Protein AF-A0A973ACL7-F1 (afdb_monomer_lite)

Radius of gyration: 20.67 Å; chains: 1; bounding box: 38×30×59 Å

Secondary structure (DSSP, 8-state):
-HHHHHHHHHHHHH-HHHHHHHHHHHHHHHHHHHHHHS-EEETTEEE-TTTTTTTSTTHHHHHHHHHHHHHHHHHHHHHHHHHHHHHHTTHHHHHHHTT--HHHH-

Structure (mmCIF, N/CA/C/O backbone):
data_AF-A0A973ACL7-F1
#
_entry.id   AF-A0A973ACL7-F1
#
loop_
_atom_site.group_PDB
_atom_site.id
_atom_site.type_symbol
_atom_site.label_atom_id
_atom_site.label_alt_id
_atom_site.label_comp_id
_atom_site.label_asym_id
_atom_site.label_entity_id
_atom_site.label_seq_id
_atom_site.pdbx_PDB_ins_code
_atom_site.Cartn_x
_atom_site.Cartn_y
_atom_site.Cartn_z
_atom_site.occupancy
_atom_site.B_iso_or_equiv
_atom_site.auth_seq_id
_atom_site.auth_comp_id
_atom_site.auth_asym_id
_atom_site.auth_atom_id
_atom_site.pdbx_PDB_model_num
ATOM 1 N N . MET A 1 1 ? -6.882 -15.534 17.884 1.00 76.31 1 MET A N 1
ATOM 2 C CA . MET A 1 1 ? -6.155 -14.774 16.837 1.00 76.31 1 MET A CA 1
ATOM 3 C C . MET A 1 1 ? -6.953 -14.607 15.543 1.00 76.31 1 MET A C 1
ATOM 5 O O . MET A 1 1 ? -7.153 -13.469 15.148 1.00 76.31 1 MET A O 1
ATOM 9 N N . PHE A 1 2 ? -7.490 -15.667 14.918 1.00 85.00 2 PHE A N 1
ATOM 10 C CA . PHE A 1 2 ? -8.280 -15.543 13.671 1.00 85.00 2 PHE A CA 1
ATOM 11 C C . PHE A 1 2 ? -9.465 -14.564 13.742 1.00 85.00 2 PHE A C 1
ATOM 13 O O . PHE A 1 2 ? -9.752 -13.873 12.770 1.00 85.00 2 PHE A O 1
ATOM 20 N N . ARG A 1 3 ? -10.114 -14.444 14.909 1.00 86.56 3 ARG A N 1
ATOM 21 C CA . ARG A 1 3 ? -11.176 -13.453 15.155 1.00 86.56 3 ARG A CA 1
ATOM 22 C C . ARG A 1 3 ? -10.707 -12.009 14.915 1.00 86.56 3 ARG A C 1
ATOM 24 O O . ARG A 1 3 ? -11.410 -11.270 14.240 1.00 86.56 3 ARG A O 1
ATOM 31 N N . LEU A 1 4 ? -9.533 -11.626 15.424 1.00 86.44 4 LEU A N 1
ATOM 32 C CA . LEU A 1 4 ? -8.977 -10.271 15.269 1.00 86.44 4 LEU A CA 1
ATOM 33 C C . LEU A 1 4 ? -8.631 -9.981 13.806 1.00 86.44 4 LEU A C 1
ATOM 35 O O . LEU A 1 4 ? -9.004 -8.942 13.272 1.00 86.44 4 LEU A O 1
ATOM 39 N N . LEU A 1 5 ? -8.006 -10.951 13.131 1.00 86.31 5 LEU A N 1
ATOM 40 C CA . LEU A 1 5 ? -7.691 -10.851 11.707 1.00 86.31 5 LEU A CA 1
ATOM 41 C C . LEU A 1 5 ? -8.959 -10.648 10.862 1.00 86.31 5 LEU A C 1
ATOM 43 O O . LEU A 1 5 ? -8.993 -9.783 9.992 1.00 86.31 5 LEU A O 1
ATOM 47 N N . ASN A 1 6 ? -10.021 -11.409 11.141 1.00 89.81 6 ASN A N 1
ATOM 48 C CA . ASN A 1 6 ? -11.295 -11.274 10.436 1.00 89.81 6 ASN A CA 1
ATOM 49 C C . ASN A 1 6 ? -11.940 -9.900 10.652 1.00 89.81 6 ASN A C 1
ATOM 51 O O . ASN A 1 6 ? -12.500 -9.346 9.706 1.00 89.81 6 ASN A O 1
ATOM 55 N N . ILE A 1 7 ? -11.841 -9.341 11.863 1.00 89.31 7 ILE A N 1
ATOM 56 C CA . ILE A 1 7 ? -12.316 -7.983 12.157 1.00 89.31 7 ILE A CA 1
ATOM 57 C C . ILE A 1 7 ? -11.555 -6.968 11.299 1.00 89.31 7 ILE A C 1
ATOM 59 O O . ILE A 1 7 ? -12.185 -6.141 10.638 1.00 89.31 7 ILE A O 1
ATOM 63 N N . GLU A 1 8 ? -10.226 -7.060 11.227 1.00 89.00 8 GLU A N 1
ATOM 64 C CA . GLU A 1 8 ? -9.443 -6.109 10.434 1.00 89.00 8 GLU A CA 1
ATOM 65 C C . GLU A 1 8 ? -9.655 -6.244 8.928 1.00 89.00 8 GLU A C 1
ATOM 67 O O . GLU A 1 8 ? -9.834 -5.242 8.232 1.00 89.00 8 GLU A O 1
ATOM 72 N N . ILE A 1 9 ? -9.752 -7.471 8.413 1.00 89.75 9 ILE A N 1
ATOM 73 C CA . ILE A 1 9 ? -10.111 -7.712 7.009 1.00 89.75 9 ILE A CA 1
ATOM 74 C C . ILE A 1 9 ? -11.496 -7.125 6.707 1.00 89.75 9 ILE A C 1
ATOM 76 O O . ILE A 1 9 ? -11.698 -6.516 5.653 1.00 89.75 9 ILE A O 1
ATOM 80 N N . HIS A 1 10 ? -12.452 -7.263 7.630 1.00 91.00 10 HIS A N 1
ATOM 81 C CA . HIS A 1 10 ? -13.782 -6.689 7.472 1.00 91.00 10 HIS A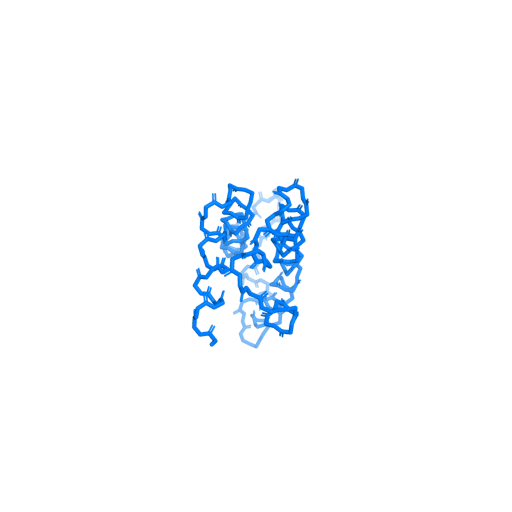 CA 1
ATOM 82 C C . HIS A 1 10 ? -13.737 -5.154 7.414 1.00 91.00 10 HIS A C 1
ATOM 84 O O . HIS A 1 10 ? -14.324 -4.575 6.494 1.00 91.00 10 HIS A O 1
ATOM 90 N N . LYS A 1 11 ? -13.004 -4.493 8.323 1.00 90.12 11 LYS A N 1
ATOM 91 C CA . LYS A 1 11 ? -12.816 -3.030 8.317 1.00 90.12 11 LYS A CA 1
ATOM 92 C C . LYS A 1 11 ? -12.166 -2.555 7.016 1.00 90.12 11 LYS A C 1
ATOM 94 O O . LYS A 1 11 ? -12.665 -1.629 6.373 1.00 90.12 11 LYS A O 1
ATOM 99 N N . LEU A 1 12 ? -11.096 -3.225 6.591 1.00 90.19 12 LEU A N 1
ATOM 100 C CA . LEU A 1 12 ? -10.347 -2.897 5.378 1.00 90.19 12 LEU A CA 1
ATOM 101 C C . LEU A 1 12 ? -11.211 -3.047 4.116 1.00 90.19 12 LEU A C 1
ATOM 103 O O . LEU A 1 12 ? -11.192 -2.173 3.250 1.00 90.19 12 LEU A O 1
ATOM 107 N N . LYS A 1 13 ? -12.033 -4.102 4.037 1.00 88.44 13 LYS A N 1
ATOM 108 C CA . LYS A 1 13 ? -12.946 -4.344 2.908 1.00 88.44 13 LYS A CA 1
ATOM 109 C C . LYS A 1 13 ? -14.101 -3.339 2.840 1.00 88.44 13 LYS A C 1
ATOM 111 O O . LYS A 1 13 ? -14.541 -3.006 1.742 1.00 88.44 13 LYS A O 1
ATOM 116 N N . HIS A 1 14 ? -14.612 -2.851 3.969 1.00 89.00 14 HIS A N 1
ATOM 117 C CA . HIS A 1 14 ? -15.762 -1.935 3.976 1.00 89.00 14 HIS A CA 1
ATOM 118 C C . HIS A 1 14 ? -15.353 -0.459 3.903 1.00 89.00 14 HIS A C 1
ATOM 120 O O . HIS A 1 14 ? -16.064 0.344 3.288 1.00 89.00 14 HIS A O 1
ATOM 126 N N . SER A 1 15 ? -14.176 -0.102 4.421 1.00 89.38 15 SER A N 1
ATOM 127 C CA . SER A 1 15 ? -13.612 1.245 4.313 1.00 89.38 15 SER A CA 1
ATOM 128 C C . SER A 1 15 ? -13.449 1.658 2.845 1.00 89.38 15 SER A C 1
ATOM 130 O O . SER A 1 15 ? -12.756 1.006 2.062 1.00 89.38 15 SER A O 1
ATOM 132 N N . ARG A 1 16 ? -14.117 2.748 2.436 1.00 88.81 16 ARG A N 1
ATOM 133 C CA . ARG A 1 16 ? -13.976 3.295 1.072 1.00 88.81 16 ARG A CA 1
ATOM 134 C C . ARG A 1 16 ? -12.559 3.818 0.845 1.00 88.81 16 ARG A C 1
ATOM 136 O O . ARG A 1 16 ? -11.959 3.498 -0.174 1.00 88.81 16 ARG A O 1
ATOM 143 N N . ALA A 1 17 ? -12.020 4.559 1.816 1.00 88.81 17 ALA A N 1
ATOM 144 C CA . ALA A 1 17 ? -10.674 5.122 1.750 1.00 88.81 17 ALA A CA 1
ATOM 145 C C . ALA A 1 17 ? -9.609 4.025 1.609 1.00 88.81 17 ALA A C 1
ATOM 147 O O . ALA A 1 17 ? -8.808 4.067 0.680 1.00 88.81 17 ALA A O 1
ATOM 148 N N . SER A 1 18 ? -9.653 2.995 2.460 1.00 88.94 18 SER A N 1
ATOM 149 C CA . SER A 1 18 ? -8.683 1.892 2.424 1.00 88.94 18 SER A CA 1
ATOM 150 C C . SER A 1 18 ? -8.752 1.120 1.104 1.00 88.94 18 SER A C 1
ATOM 152 O O . SER A 1 18 ? -7.714 0.844 0.511 1.00 88.94 18 SER A O 1
ATOM 154 N N . ARG A 1 19 ? -9.958 0.841 0.587 1.00 90.38 19 ARG A N 1
ATOM 155 C CA . ARG A 1 19 ? -10.126 0.200 -0.728 1.00 90.38 19 ARG A CA 1
ATOM 156 C C . ARG A 1 19 ? -9.531 1.020 -1.868 1.00 90.38 19 ARG A C 1
ATOM 158 O O . ARG A 1 19 ? -8.830 0.459 -2.703 1.00 90.38 19 ARG A O 1
ATOM 165 N N . VAL A 1 20 ? -9.804 2.324 -1.903 1.00 92.06 20 VAL A N 1
ATOM 166 C CA . VAL A 1 20 ? -9.279 3.221 -2.944 1.00 92.06 20 VAL A CA 1
ATOM 167 C C . VAL A 1 20 ? -7.754 3.289 -2.873 1.00 92.06 20 VAL A C 1
ATOM 169 O O . VAL A 1 20 ? -7.098 3.133 -3.896 1.00 92.06 20 VAL A O 1
ATOM 172 N N . LEU A 1 21 ? -7.179 3.439 -1.677 1.00 91.69 21 LEU A N 1
ATOM 173 C CA . LEU A 1 21 ? -5.726 3.488 -1.487 1.00 91.69 21 LEU A CA 1
ATOM 174 C C . LEU A 1 21 ? -5.032 2.186 -1.916 1.00 91.69 21 LEU A C 1
ATOM 176 O O . LEU A 1 21 ? -4.001 2.236 -2.581 1.00 91.69 21 LEU A O 1
ATOM 180 N N . ILE A 1 22 ? -5.611 1.026 -1.589 1.00 91.44 22 ILE A N 1
ATOM 181 C CA . ILE A 1 22 ? -5.084 -0.283 -2.007 1.00 91.44 22 ILE A CA 1
ATOM 182 C C . ILE A 1 22 ? -5.172 -0.448 -3.526 1.00 91.44 22 ILE A C 1
ATOM 184 O O . ILE A 1 22 ? -4.221 -0.905 -4.156 1.00 91.44 22 ILE A O 1
ATOM 188 N N . LEU A 1 23 ? -6.296 -0.061 -4.131 1.00 92.69 23 LEU A N 1
ATOM 189 C CA . LEU A 1 23 ? -6.474 -0.135 -5.579 1.00 92.69 23 LEU A CA 1
ATOM 190 C C . LEU A 1 23 ? -5.460 0.758 -6.307 1.00 92.69 23 LEU A C 1
ATOM 192 O O . LEU A 1 23 ? -4.792 0.296 -7.228 1.00 92.69 23 LEU A O 1
ATOM 196 N N . ILE A 1 24 ? -5.288 2.001 -5.848 1.00 92.00 24 ILE A N 1
ATOM 197 C CA . ILE A 1 24 ? -4.281 2.930 -6.375 1.00 92.00 24 ILE A CA 1
ATOM 198 C C . ILE A 1 24 ? -2.875 2.340 -6.237 1.00 92.00 24 ILE A C 1
ATOM 200 O O . ILE A 1 24 ? -2.107 2.400 -7.192 1.00 92.00 24 ILE A O 1
ATOM 204 N N . TYR A 1 25 ? -2.547 1.724 -5.097 1.00 90.75 25 TYR A N 1
ATOM 205 C CA . TYR A 1 25 ? -1.251 1.075 -4.885 1.00 90.75 25 TYR A CA 1
ATOM 206 C C . TYR A 1 25 ? -0.952 0.008 -5.951 1.00 90.75 25 TYR A C 1
ATOM 208 O O . TYR A 1 25 ? 0.103 0.059 -6.584 1.00 90.75 25 TYR A O 1
ATOM 216 N N . PHE A 1 26 ? -1.883 -0.918 -6.208 1.00 90.62 26 PHE A N 1
ATOM 217 C CA . PHE A 1 26 ? -1.679 -1.960 -7.221 1.00 90.62 26 PHE A CA 1
ATOM 218 C C . PHE A 1 26 ? -1.666 -1.405 -8.651 1.00 90.62 26 PHE A C 1
ATOM 220 O O . PHE A 1 26 ? -0.839 -1.828 -9.459 1.00 90.62 26 PHE A O 1
ATOM 227 N N . ILE A 1 27 ? -2.523 -0.426 -8.962 1.00 92.25 27 ILE A N 1
ATOM 228 C CA . ILE A 1 27 ? -2.529 0.239 -10.273 1.00 92.25 27 ILE A CA 1
ATOM 229 C C . ILE A 1 27 ? -1.183 0.914 -10.531 1.00 92.25 27 ILE A C 1
ATOM 231 O O . ILE A 1 27 ? -0.572 0.670 -11.569 1.00 92.25 27 ILE A O 1
ATOM 235 N N . LEU A 1 28 ? -0.682 1.705 -9.580 1.00 89.50 28 LEU A N 1
ATOM 236 C CA . LEU A 1 28 ? 0.606 2.379 -9.717 1.00 89.50 28 LEU A CA 1
ATOM 237 C C . LEU A 1 28 ? 1.740 1.370 -9.896 1.00 89.50 28 LEU A C 1
ATOM 239 O O . LEU A 1 28 ? 2.542 1.518 -10.815 1.00 89.50 28 LEU A O 1
ATOM 243 N N . LEU A 1 29 ? 1.754 0.298 -9.101 1.00 87.94 29 LEU A N 1
ATOM 244 C CA . LEU A 1 29 ? 2.777 -0.739 -9.203 1.00 87.94 29 LEU A CA 1
ATOM 245 C C . LEU A 1 29 ? 2.777 -1.421 -10.584 1.00 87.94 29 LEU A C 1
ATOM 247 O O . LEU A 1 29 ? 3.835 -1.604 -11.180 1.00 87.94 29 LEU A O 1
ATOM 251 N N . THR A 1 30 ? 1.601 -1.729 -11.137 1.00 86.31 30 THR A N 1
ATOM 252 C CA . THR A 1 30 ? 1.479 -2.315 -12.488 1.00 86.31 30 THR A CA 1
ATOM 253 C C . THR A 1 30 ? 1.799 -1.320 -13.609 1.00 86.31 30 THR A C 1
ATOM 255 O O . THR A 1 30 ? 2.396 -1.699 -14.616 1.00 86.31 30 THR A O 1
ATOM 258 N N . SER A 1 31 ? 1.475 -0.034 -13.432 1.00 86.81 31 SER A N 1
ATOM 259 C CA . SER A 1 31 ? 1.719 1.002 -14.443 1.00 86.81 31 SER A CA 1
ATOM 260 C C . SER A 1 31 ? 3.200 1.240 -14.729 1.00 86.81 31 SER A C 1
ATOM 262 O O . SER A 1 31 ? 3.543 1.623 -15.841 1.00 86.81 31 SER A O 1
ATOM 264 N N . ILE A 1 32 ? 4.095 0.950 -13.781 1.00 84.19 32 ILE A N 1
ATOM 265 C CA . ILE A 1 32 ? 5.548 1.087 -13.977 1.00 84.19 32 ILE A CA 1
ATOM 266 C C . ILE A 1 32 ? 6.030 0.138 -15.070 1.00 84.19 32 ILE A C 1
ATOM 268 O O . ILE A 1 32 ? 6.806 0.538 -15.933 1.00 84.19 32 ILE A O 1
ATOM 272 N N . ALA A 1 33 ? 5.541 -1.105 -15.056 1.00 78.81 33 ALA A N 1
ATOM 273 C CA . ALA A 1 33 ? 5.868 -2.088 -16.081 1.00 78.81 33 ALA A CA 1
ATOM 274 C C . ALA A 1 33 ? 5.331 -1.658 -17.456 1.00 78.81 33 ALA A C 1
ATOM 276 O O . ALA A 1 33 ? 6.014 -1.822 -18.463 1.00 78.81 33 ALA A O 1
ATOM 277 N N . LEU A 1 34 ? 4.139 -1.051 -17.494 1.00 81.00 34 LEU A N 1
ATOM 278 C CA . LEU A 1 34 ? 3.555 -0.523 -18.730 1.00 81.00 34 LEU A CA 1
ATOM 279 C C . LEU A 1 34 ? 4.355 0.665 -19.279 1.00 81.00 34 LEU A C 1
ATOM 281 O O . LEU A 1 34 ? 4.690 0.675 -20.457 1.00 81.00 34 LEU A O 1
ATOM 285 N N . ILE A 1 35 ? 4.712 1.635 -18.433 1.00 78.75 35 ILE A N 1
ATOM 286 C CA . ILE A 1 35 ? 5.514 2.807 -18.823 1.00 78.75 35 ILE A CA 1
ATOM 287 C C . ILE A 1 35 ? 6.887 2.372 -19.335 1.00 78.75 35 ILE A C 1
ATOM 289 O O . ILE A 1 35 ? 7.378 2.906 -20.323 1.00 78.75 35 ILE A O 1
ATOM 293 N N . ALA A 1 36 ? 7.488 1.372 -18.699 1.00 74.69 36 ALA A N 1
ATOM 294 C CA . ALA A 1 36 ? 8.760 0.820 -19.126 1.00 74.69 36 ALA A CA 1
ATOM 295 C C . ALA A 1 36 ? 8.726 0.118 -20.493 1.00 74.69 36 ALA A C 1
ATOM 297 O O . ALA A 1 36 ? 9.744 0.084 -21.186 1.00 74.69 36 ALA A O 1
ATOM 298 N N . ALA A 1 37 ? 7.579 -0.452 -20.872 1.00 72.81 37 ALA A N 1
ATOM 299 C CA . ALA A 1 37 ? 7.386 -1.079 -22.176 1.00 72.81 37 ALA A CA 1
ATOM 300 C C . ALA A 1 37 ? 7.151 -0.053 -23.299 1.00 72.81 37 ALA A C 1
ATOM 302 O O . ALA A 1 37 ? 7.340 -0.374 -24.474 1.00 72.81 37 ALA A O 1
ATOM 303 N N . ILE A 1 38 ? 6.745 1.175 -22.959 1.00 75.19 38 ILE A N 1
ATOM 304 C CA . ILE A 1 38 ? 6.505 2.236 -23.938 1.00 75.19 38 ILE A CA 1
ATOM 305 C C . ILE A 1 38 ? 7.842 2.797 -24.430 1.00 75.19 38 ILE A C 1
ATOM 307 O O . ILE A 1 38 ? 8.728 3.178 -23.665 1.00 75.19 38 ILE A O 1
ATOM 311 N N . LYS A 1 39 ? 7.963 2.867 -25.754 1.00 68.81 39 LYS A N 1
ATOM 312 C CA . LYS A 1 39 ? 9.060 3.523 -26.457 1.00 68.81 39 LYS A CA 1
ATOM 313 C C . LYS A 1 39 ? 8.770 5.022 -26.529 1.00 68.81 39 LYS A C 1
ATOM 315 O O . LYS A 1 39 ? 7.779 5.421 -27.133 1.00 68.81 39 LYS A O 1
ATOM 320 N N . PHE A 1 40 ? 9.608 5.844 -25.899 1.00 69.06 40 PHE A N 1
ATOM 321 C CA . PHE A 1 40 ? 9.473 7.298 -25.948 1.00 69.06 40 PHE A CA 1
ATOM 322 C C . PHE A 1 40 ? 10.354 7.855 -27.068 1.00 69.06 40 PHE A C 1
ATOM 324 O O . PHE A 1 40 ? 11.569 7.962 -26.918 1.00 69.06 40 PHE A O 1
ATOM 331 N N . ASP A 1 41 ? 9.741 8.228 -28.188 1.00 64.25 41 ASP A N 1
ATOM 332 C CA . ASP A 1 41 ? 10.427 8.923 -29.278 1.00 64.25 41 ASP A CA 1
ATOM 333 C C . ASP A 1 41 ? 10.270 10.440 -29.082 1.00 64.25 41 ASP A C 1
ATOM 335 O O . ASP A 1 41 ? 9.263 11.035 -29.468 1.00 64.25 41 ASP A O 1
ATOM 339 N N . ILE A 1 42 ? 11.254 11.077 -28.436 1.00 63.06 42 ILE A N 1
ATOM 340 C CA . ILE A 1 42 ? 11.290 12.537 -28.255 1.00 63.06 42 ILE A CA 1
ATOM 341 C C . ILE A 1 42 ? 12.243 13.115 -29.309 1.00 63.06 42 ILE A C 1
ATOM 343 O O . ILE A 1 42 ? 13.442 13.285 -29.081 1.00 63.06 42 ILE A O 1
ATOM 347 N N . GLY A 1 43 ? 11.712 13.398 -30.501 1.00 68.50 43 GLY A N 1
ATOM 348 C CA . GLY A 1 43 ? 12.481 13.991 -31.602 1.00 68.50 43 GLY A CA 1
ATOM 349 C C . GLY A 1 43 ? 13.626 13.082 -32.095 1.00 68.50 43 GLY A C 1
ATOM 350 O O . GLY A 1 43 ? 13.376 11.913 -32.377 1.00 68.50 43 GLY A O 1
ATOM 351 N N . PRO A 1 44 ? 14.877 13.572 -32.239 1.00 64.75 44 PRO A N 1
ATOM 352 C CA . PRO A 1 44 ? 15.997 12.773 -32.757 1.00 64.75 44 PRO A CA 1
ATOM 353 C C . PRO A 1 44 ? 16.556 11.738 -31.761 1.00 64.75 44 PRO A C 1
ATOM 355 O O . PRO A 1 44 ? 17.422 10.949 -32.137 1.00 64.75 44 PRO A O 1
ATOM 358 N N . ILE A 1 45 ? 16.091 11.723 -30.506 1.00 63.59 45 ILE A N 1
ATOM 359 C CA . ILE A 1 45 ? 16.564 10.801 -29.467 1.00 63.59 45 ILE A CA 1
ATOM 360 C C . ILE A 1 45 ? 15.468 9.767 -29.198 1.00 63.59 45 ILE A C 1
ATOM 362 O O . ILE A 1 45 ? 14.421 10.078 -28.629 1.00 63.59 45 ILE A O 1
ATOM 366 N N . LYS A 1 46 ? 15.726 8.519 -29.598 1.00 65.19 46 LYS A N 1
ATOM 367 C CA . LYS A 1 46 ? 14.868 7.375 -29.272 1.00 65.19 46 LYS A CA 1
ATOM 368 C C . LYS A 1 46 ? 15.203 6.899 -27.865 1.00 65.19 46 LYS A C 1
ATOM 370 O O . LYS A 1 46 ? 16.265 6.322 -27.640 1.00 65.19 46 LYS A O 1
ATOM 375 N N . PHE A 1 47 ? 14.334 7.187 -26.902 1.00 67.19 47 PHE A N 1
ATOM 376 C CA . PHE A 1 47 ? 14.521 6.768 -25.520 1.00 67.19 47 PHE A CA 1
ATOM 377 C C . PHE A 1 47 ? 13.765 5.461 -25.281 1.00 67.19 47 PHE A C 1
ATOM 379 O O . PHE A 1 47 ? 12.532 5.398 -25.247 1.00 67.19 47 PHE A O 1
ATOM 386 N N . HIS A 1 48 ? 14.526 4.381 -25.142 1.00 70.00 48 HIS A N 1
ATOM 387 C CA . HIS A 1 48 ? 14.001 3.048 -24.882 1.00 70.00 48 HIS A CA 1
ATOM 388 C C . HIS A 1 48 ? 14.585 2.547 -23.557 1.00 70.00 48 HIS A C 1
ATOM 390 O O . HIS A 1 48 ? 15.676 1.986 -23.517 1.00 70.00 48 HIS A O 1
ATOM 396 N N . LEU A 1 49 ? 13.846 2.743 -22.458 1.00 66.81 49 LEU A N 1
ATOM 397 C CA . LEU A 1 49 ? 14.217 2.266 -21.111 1.00 66.81 49 LEU A CA 1
ATOM 398 C C . LEU A 1 49 ? 14.528 0.764 -21.091 1.00 66.81 49 LEU A C 1
ATOM 400 O O . LEU A 1 49 ? 15.412 0.316 -20.363 1.00 66.81 49 LEU A O 1
ATOM 404 N N . ALA A 1 50 ? 13.828 -0.011 -21.923 1.00 67.44 50 ALA A N 1
ATOM 405 C CA . ALA A 1 50 ? 14.092 -1.432 -22.090 1.00 67.44 50 ALA A CA 1
ATOM 406 C C . ALA A 1 50 ? 15.479 -1.723 -22.687 1.00 67.44 50 ALA A C 1
ATOM 408 O O . ALA A 1 50 ? 16.155 -2.650 -22.249 1.00 67.44 50 ALA A O 1
ATOM 409 N N . GLU A 1 51 ? 15.935 -0.901 -23.632 1.00 72.31 51 GLU A N 1
ATOM 410 C CA . GLU A 1 51 ? 17.239 -1.054 -24.288 1.00 72.31 51 GLU A CA 1
ATOM 411 C C . GLU A 1 51 ? 18.392 -0.527 -23.418 1.00 72.31 51 GLU A C 1
ATOM 413 O O . GLU A 1 51 ? 19.539 -0.913 -23.621 1.00 72.31 51 GLU A O 1
ATOM 418 N N . GLN A 1 52 ? 18.099 0.267 -22.379 1.00 75.50 52 GLN A N 1
ATOM 419 C CA . GLN A 1 52 ? 19.078 0.675 -21.360 1.00 75.50 52 GLN A CA 1
ATOM 420 C C . GLN A 1 52 ? 19.466 -0.454 -20.387 1.00 75.50 52 GLN A C 1
ATOM 422 O O . GLN A 1 52 ? 20.300 -0.250 -19.507 1.00 75.50 52 GLN A O 1
ATOM 427 N N . GLY A 1 53 ? 18.874 -1.646 -20.515 1.00 75.06 53 GLY A N 1
ATOM 428 C CA . GLY A 1 53 ? 19.273 -2.827 -19.747 1.00 75.06 53 GLY A CA 1
ATOM 429 C C . GLY A 1 53 ? 18.779 -2.862 -18.298 1.00 75.06 53 GLY A C 1
ATOM 430 O O . GLY A 1 53 ? 19.199 -3.729 -17.536 1.00 75.06 53 GLY A O 1
ATOM 431 N N . ILE A 1 54 ? 17.850 -1.982 -17.911 1.00 77.94 54 ILE A N 1
ATOM 432 C CA . ILE A 1 54 ? 17.256 -1.950 -16.558 1.00 77.94 54 ILE A CA 1
ATOM 433 C C . ILE A 1 54 ? 16.460 -3.238 -16.262 1.00 77.94 54 ILE A C 1
ATOM 435 O O . ILE A 1 54 ? 16.365 -3.659 -15.111 1.00 77.94 54 ILE A O 1
ATOM 439 N N . PHE A 1 55 ? 15.940 -3.905 -17.299 1.00 81.44 55 PHE A N 1
ATOM 440 C CA . PHE A 1 55 ? 15.257 -5.201 -17.185 1.00 81.44 55 PHE A CA 1
ATOM 441 C C . PHE A 1 55 ? 16.183 -6.412 -17.321 1.00 81.44 55 PHE A C 1
ATOM 443 O O . PHE A 1 55 ? 15.717 -7.545 -17.205 1.00 81.44 55 PHE A O 1
ATOM 450 N N . ASN A 1 56 ? 17.486 -6.205 -17.522 1.00 85.81 56 ASN A N 1
ATOM 451 C CA . ASN A 1 56 ? 18.433 -7.310 -17.534 1.00 85.81 56 ASN A CA 1
ATOM 452 C C . ASN A 1 56 ? 18.679 -7.802 -16.108 1.00 85.81 56 ASN A C 1
ATOM 454 O O . ASN A 1 56 ? 18.669 -7.041 -15.135 1.00 85.81 56 ASN A O 1
ATOM 458 N N . PHE A 1 57 ? 18.940 -9.097 -15.979 1.00 85.19 57 PHE A N 1
ATOM 459 C CA . PHE A 1 57 ? 19.402 -9.648 -14.714 1.00 85.19 57 PHE A CA 1
ATOM 460 C C . PHE A 1 57 ? 20.819 -9.137 -14.391 1.00 85.19 57 PHE A C 1
ATOM 462 O O . PHE A 1 57 ? 21.656 -9.110 -15.294 1.00 85.19 57 PHE A O 1
ATOM 469 N N . PRO A 1 58 ? 21.117 -8.752 -13.129 1.00 89.94 58 PRO A N 1
ATOM 470 C CA . PRO A 1 58 ? 20.247 -8.746 -11.939 1.00 89.94 58 PRO A CA 1
ATOM 471 C C . PRO A 1 58 ? 19.514 -7.409 -11.684 1.00 89.94 58 PRO A C 1
ATOM 473 O O . PRO A 1 58 ? 18.731 -7.307 -10.738 1.00 89.94 58 PRO A O 1
ATOM 476 N N . TYR A 1 59 ? 19.764 -6.383 -12.501 1.00 85.25 59 TYR A N 1
ATOM 477 C CA . TYR A 1 59 ? 19.290 -5.006 -12.308 1.00 85.25 59 TYR A CA 1
ATOM 478 C C . TYR A 1 59 ? 17.771 -4.867 -12.208 1.00 85.25 59 TYR A C 1
ATOM 480 O O . TYR A 1 59 ? 17.288 -4.016 -11.455 1.00 85.25 59 TYR A O 1
ATOM 488 N N . ILE A 1 60 ? 17.025 -5.765 -12.854 1.00 85.56 60 ILE A N 1
ATOM 489 C CA . ILE A 1 60 ? 15.566 -5.832 -12.746 1.00 85.56 60 ILE A CA 1
ATOM 490 C C . ILE A 1 60 ? 15.077 -5.901 -11.291 1.00 85.56 60 ILE A C 1
ATOM 492 O O . ILE A 1 60 ? 14.072 -5.274 -10.948 1.00 85.56 60 ILE A O 1
ATOM 496 N N . TRP A 1 61 ? 15.793 -6.605 -10.408 1.00 89.00 61 TRP A N 1
ATOM 497 C CA . TRP A 1 61 ? 15.418 -6.716 -8.996 1.00 89.00 61 TRP A CA 1
ATOM 498 C C . TRP A 1 61 ? 15.701 -5.440 -8.223 1.00 89.00 61 TRP A C 1
ATOM 500 O O . TRP A 1 61 ? 14.879 -5.034 -7.401 1.00 89.00 61 TRP A O 1
ATOM 510 N N . HIS A 1 62 ? 16.828 -4.785 -8.503 1.00 87.50 62 HIS A N 1
ATOM 511 C CA . HIS A 1 62 ? 17.177 -3.516 -7.873 1.00 87.50 62 HIS A CA 1
ATOM 512 C C . HIS A 1 62 ? 16.163 -2.434 -8.233 1.00 87.50 62 HIS A C 1
ATOM 514 O O . HIS A 1 62 ? 15.652 -1.761 -7.340 1.00 87.50 62 HIS A O 1
ATOM 520 N N . PHE A 1 63 ? 15.806 -2.328 -9.514 1.00 86.31 63 PHE A N 1
ATOM 521 C CA . PHE A 1 63 ? 14.820 -1.360 -9.976 1.00 86.31 63 PHE A CA 1
ATOM 522 C C . PHE A 1 63 ? 13.430 -1.632 -9.390 1.00 86.31 63 PHE A C 1
ATOM 524 O O . PHE A 1 63 ? 12.850 -0.749 -8.761 1.00 86.31 63 PHE A O 1
ATOM 531 N N . ASN A 1 64 ? 12.912 -2.861 -9.510 1.00 86.50 64 ASN A N 1
ATOM 532 C CA . ASN A 1 64 ? 11.588 -3.192 -8.974 1.00 86.50 64 ASN A CA 1
ATOM 533 C C . ASN A 1 64 ? 11.513 -3.020 -7.454 1.00 86.50 64 ASN A C 1
ATOM 535 O O . ASN A 1 64 ? 10.534 -2.477 -6.949 1.00 86.50 64 ASN A O 1
ATOM 539 N N . THR A 1 65 ? 12.546 -3.432 -6.714 1.00 88.56 65 THR A N 1
ATOM 540 C CA . THR A 1 65 ? 12.573 -3.287 -5.250 1.00 88.56 65 THR A CA 1
ATOM 541 C C . THR A 1 65 ? 12.655 -1.820 -4.837 1.00 88.56 65 THR A C 1
ATOM 543 O O . THR A 1 65 ? 11.949 -1.406 -3.916 1.00 88.56 65 THR A O 1
ATOM 546 N N . PHE A 1 66 ? 13.472 -1.020 -5.530 1.00 88.94 66 PHE A N 1
ATOM 547 C CA . PHE A 1 66 ? 13.561 0.421 -5.305 1.00 88.94 66 PHE A CA 1
ATOM 548 C C . PHE A 1 66 ? 12.210 1.100 -5.553 1.00 88.94 66 PHE A C 1
ATOM 550 O O . PHE A 1 66 ? 11.696 1.779 -4.664 1.00 88.94 66 PHE A O 1
ATOM 557 N N . MET A 1 67 ? 11.578 0.834 -6.697 1.00 87.12 67 MET A N 1
ATOM 558 C CA . MET A 1 67 ? 10.258 1.376 -7.023 1.00 87.12 67 MET A CA 1
ATOM 559 C C . MET A 1 67 ? 9.201 0.930 -6.005 1.00 87.12 67 MET A C 1
ATOM 561 O O . MET A 1 67 ? 8.501 1.765 -5.436 1.00 87.12 67 MET A O 1
ATOM 565 N N . ALA A 1 68 ? 9.130 -0.365 -5.680 1.00 87.88 68 ALA A N 1
ATOM 566 C CA . ALA A 1 68 ? 8.204 -0.890 -4.677 1.00 87.88 68 ALA A CA 1
ATOM 567 C C . ALA A 1 68 ? 8.409 -0.254 -3.291 1.00 87.88 68 ALA A C 1
ATOM 569 O O . ALA A 1 68 ? 7.437 -0.060 -2.561 1.00 87.88 68 ALA A O 1
ATOM 570 N N . SER A 1 69 ? 9.649 0.100 -2.928 1.00 90.50 69 SER A N 1
ATOM 571 C CA . SER A 1 69 ? 9.953 0.776 -1.662 1.00 90.50 69 SER A CA 1
ATOM 572 C C . SER A 1 69 ? 9.307 2.159 -1.566 1.00 90.50 69 SER A C 1
ATOM 574 O O . SER A 1 69 ? 8.770 2.491 -0.511 1.00 90.50 69 SER A O 1
ATOM 576 N N . ILE A 1 70 ? 9.255 2.910 -2.671 1.00 88.69 70 ILE A N 1
ATOM 577 C CA . ILE A 1 70 ? 8.583 4.213 -2.745 1.00 88.69 70 ILE A CA 1
ATOM 578 C C . ILE A 1 70 ? 7.077 4.026 -2.530 1.00 88.69 70 ILE A C 1
ATOM 580 O O . ILE A 1 70 ? 6.458 4.735 -1.734 1.00 88.69 70 ILE A O 1
ATOM 584 N N . PHE A 1 71 ? 6.481 3.004 -3.154 1.00 87.38 71 PHE A N 1
ATOM 585 C CA . PHE A 1 71 ? 5.049 2.732 -3.005 1.00 87.38 71 PHE A CA 1
ATOM 586 C C . PHE A 1 71 ? 4.648 2.191 -1.627 1.00 87.38 71 PHE A C 1
ATOM 588 O O . PHE A 1 71 ? 3.459 2.214 -1.305 1.00 87.38 71 PHE A O 1
ATOM 595 N N . LYS A 1 72 ? 5.593 1.784 -0.761 1.00 87.50 72 LYS A N 1
ATOM 596 C CA . LYS A 1 72 ? 5.281 1.448 0.646 1.00 87.50 72 LYS A CA 1
ATOM 597 C C . LYS A 1 72 ? 4.626 2.614 1.387 1.00 87.50 72 LYS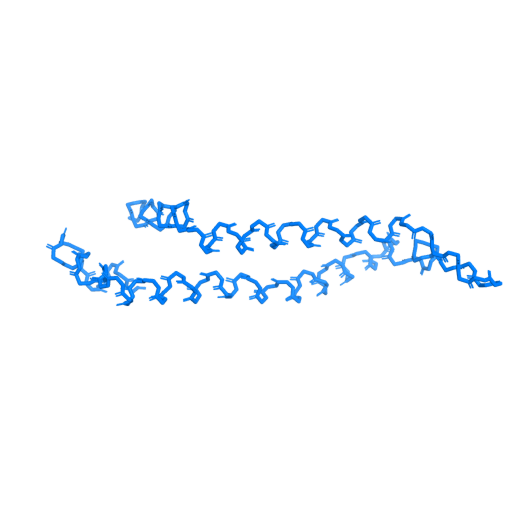 A C 1
ATOM 599 O O . LYS A 1 72 ? 3.868 2.378 2.325 1.00 87.50 72 LYS A O 1
ATOM 604 N N . PHE A 1 73 ? 4.849 3.849 0.940 1.00 87.81 73 PHE A N 1
ATOM 605 C CA . PHE A 1 73 ? 4.147 5.019 1.458 1.00 87.81 73 PHE A CA 1
ATOM 606 C C . PHE A 1 73 ? 2.615 4.886 1.357 1.00 87.81 73 PHE A C 1
ATOM 608 O O . PHE A 1 73 ? 1.905 5.260 2.285 1.00 87.81 73 PHE A O 1
ATOM 615 N N . PHE A 1 74 ? 2.082 4.268 0.298 1.00 85.88 74 PHE A N 1
ATOM 616 C CA . PHE A 1 74 ? 0.637 4.030 0.184 1.00 85.88 74 PHE A CA 1
ATOM 617 C C . PHE A 1 74 ? 0.133 3.016 1.212 1.00 85.88 74 PHE A C 1
ATOM 619 O O . PHE A 1 74 ? -0.938 3.209 1.782 1.00 85.88 74 PHE A O 1
ATOM 626 N N . LEU A 1 75 ? 0.911 1.968 1.500 1.00 89.31 75 LEU A N 1
ATOM 627 C CA . LEU A 1 75 ? 0.567 1.004 2.551 1.00 89.31 75 LEU A CA 1
ATOM 628 C C . LEU A 1 75 ? 0.547 1.675 3.930 1.00 89.31 75 LEU A C 1
ATOM 630 O O . LEU A 1 75 ? -0.363 1.429 4.719 1.00 89.31 75 LEU A O 1
ATOM 634 N N . LEU A 1 76 ? 1.496 2.578 4.1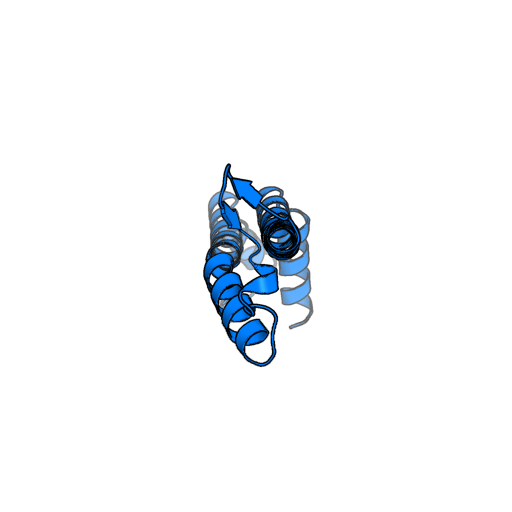92 1.00 92.69 76 LEU A N 1
ATOM 635 C CA . LEU A 1 76 ? 1.490 3.403 5.400 1.00 92.69 76 LEU A CA 1
ATOM 636 C C . LEU A 1 76 ? 0.204 4.242 5.495 1.00 92.69 76 LEU A C 1
ATOM 638 O O . LEU A 1 76 ? -0.446 4.245 6.539 1.00 92.69 76 LEU A O 1
ATOM 642 N N . LEU A 1 77 ? -0.206 4.901 4.405 1.00 91.88 77 LEU A N 1
ATOM 643 C CA . LEU A 1 77 ? -1.448 5.682 4.372 1.00 91.88 77 LEU A CA 1
ATOM 644 C C . LEU A 1 77 ? -2.694 4.828 4.637 1.00 91.88 77 LEU A C 1
ATOM 646 O O . LEU A 1 77 ? -3.615 5.296 5.305 1.00 91.88 77 LEU A O 1
ATOM 650 N N . VAL A 1 78 ? -2.729 3.579 4.162 1.00 91.69 78 VAL A N 1
ATOM 651 C CA . VAL A 1 78 ? -3.829 2.645 4.459 1.00 91.69 78 VAL A CA 1
ATOM 652 C C . VAL A 1 78 ? -3.933 2.400 5.963 1.00 91.69 78 VAL A C 1
ATOM 654 O O . VAL A 1 78 ? -5.026 2.526 6.517 1.00 91.69 78 VAL A 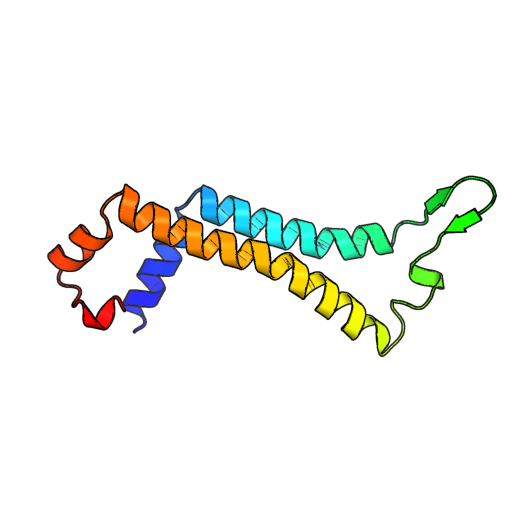O 1
ATOM 657 N N . ILE A 1 79 ? -2.812 2.104 6.628 1.00 91.56 79 ILE A N 1
ATOM 658 C CA . ILE A 1 79 ? -2.774 1.842 8.076 1.00 91.56 79 ILE A CA 1
ATOM 659 C C . ILE A 1 79 ? -3.215 3.085 8.857 1.00 91.56 79 ILE A C 1
ATOM 661 O O . ILE A 1 79 ? -4.095 3.000 9.714 1.00 91.56 79 ILE A O 1
ATOM 665 N N . VAL A 1 80 ? -2.659 4.254 8.527 1.00 92.75 80 VAL A N 1
ATOM 666 C CA . VAL A 1 80 ? -3.013 5.522 9.187 1.00 92.75 80 VAL A CA 1
ATOM 667 C C . VAL A 1 80 ? -4.493 5.849 8.987 1.00 92.75 80 VAL A C 1
ATOM 669 O O . VAL A 1 80 ? -5.168 6.233 9.939 1.00 92.75 80 VAL A O 1
ATOM 672 N N . SER A 1 81 ? -5.028 5.647 7.780 1.00 91.31 81 SER A N 1
ATOM 673 C CA . SER A 1 81 ? -6.448 5.860 7.490 1.00 91.31 81 SER A CA 1
ATOM 674 C C . SER A 1 81 ? -7.350 4.925 8.300 1.00 91.31 81 SER A C 1
ATOM 676 O O . SER A 1 81 ? -8.375 5.369 8.819 1.00 91.31 81 SER A O 1
ATOM 678 N N . MET A 1 82 ? -6.972 3.652 8.450 1.00 91.31 82 MET A N 1
ATOM 679 C CA . MET A 1 82 ? -7.726 2.701 9.271 1.00 91.31 82 MET A CA 1
ATOM 680 C C . MET A 1 82 ? -7.728 3.104 10.746 1.00 91.31 82 MET A C 1
ATOM 682 O O . MET A 1 82 ? -8.798 3.149 11.352 1.00 91.31 82 MET A O 1
ATOM 686 N N . MET A 1 83 ? -6.571 3.489 11.293 1.00 90.56 83 MET A N 1
ATOM 687 C CA . MET A 1 83 ? -6.491 3.981 12.670 1.00 90.56 83 MET A CA 1
ATOM 688 C C . MET A 1 83 ? -7.308 5.261 12.866 1.00 90.56 83 MET A C 1
ATOM 690 O O . MET A 1 83 ? -8.092 5.359 13.807 1.00 90.56 83 MET A O 1
ATOM 694 N N . ALA A 1 84 ? -7.190 6.235 11.963 1.00 90.69 84 ALA A N 1
ATOM 695 C CA . ALA A 1 84 ? -7.949 7.481 12.048 1.00 90.69 84 ALA A CA 1
ATOM 696 C C . ALA A 1 84 ? -9.469 7.233 12.034 1.00 90.69 84 ALA A C 1
ATOM 698 O O . ALA A 1 84 ? -10.199 7.841 12.819 1.00 90.69 84 ALA A O 1
ATOM 699 N N . ASN A 1 85 ? -9.943 6.298 11.203 1.00 89.88 85 ASN A N 1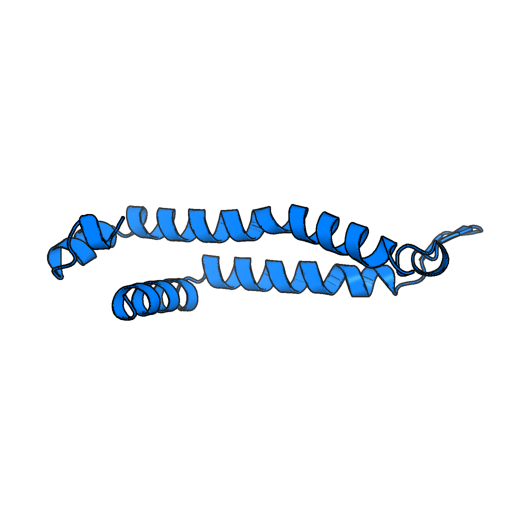
ATOM 700 C CA . ASN A 1 85 ? -11.352 5.900 11.168 1.00 89.88 85 ASN A CA 1
ATOM 701 C C . ASN A 1 85 ? -11.820 5.273 12.487 1.00 89.88 85 ASN A C 1
ATOM 703 O O . ASN A 1 85 ? -12.962 5.491 12.889 1.00 89.88 85 ASN A O 1
ATOM 707 N N . GLU A 1 86 ? -10.957 4.522 13.167 1.00 88.44 86 GLU A N 1
ATOM 708 C CA . GLU A 1 86 ? -11.265 3.894 14.452 1.00 88.44 86 GLU A CA 1
ATOM 709 C C . GLU A 1 86 ? -11.447 4.926 15.574 1.00 88.44 86 GLU A C 1
ATOM 711 O O . GLU A 1 86 ? -12.391 4.835 16.367 1.00 88.44 86 GLU A O 1
ATOM 716 N N . TYR A 1 87 ? -10.604 5.962 15.596 1.00 89.19 87 TYR A N 1
ATOM 717 C CA . TYR A 1 87 ? -10.750 7.082 16.527 1.00 89.19 87 TYR A CA 1
ATOM 718 C C . TYR A 1 87 ? -11.947 7.975 16.183 1.00 89.19 87 TYR A C 1
ATOM 720 O O . TYR A 1 87 ? -12.727 8.317 17.074 1.00 89.19 87 TYR A O 1
ATOM 728 N N . SER A 1 88 ? -12.125 8.321 14.904 1.00 88.94 88 SER A N 1
ATOM 729 C CA . SER A 1 88 ? -13.203 9.206 14.442 1.00 88.94 88 SER A CA 1
ATOM 730 C C . SER A 1 88 ? -14.588 8.605 14.704 1.00 88.94 88 SER A C 1
ATOM 732 O O . SER A 1 88 ? -15.453 9.263 15.283 1.00 88.94 88 SER A O 1
ATOM 734 N N . ASN A 1 89 ? -14.763 7.318 14.390 1.00 89.44 89 ASN A N 1
ATOM 735 C CA . ASN A 1 89 ? -16.024 6.601 14.596 1.00 89.44 89 ASN A CA 1
ATOM 736 C C . ASN A 1 89 ? -16.153 5.987 15.999 1.00 89.44 89 ASN A C 1
ATOM 738 O O . ASN A 1 89 ? -17.144 5.320 16.287 1.00 89.44 89 ASN A O 1
ATOM 742 N N . LYS A 1 90 ? -15.162 6.189 16.881 1.00 90.38 90 LYS A N 1
ATOM 743 C CA . LYS A 1 90 ? -15.118 5.651 18.253 1.00 90.38 90 LYS A CA 1
ATOM 744 C C . LYS A 1 90 ? -15.278 4.121 18.325 1.00 90.38 90 LYS A C 1
ATOM 746 O O . LYS A 1 90 ? -15.644 3.602 19.382 1.00 90.38 90 LYS A O 1
ATOM 751 N N . THR A 1 91 ? -14.962 3.386 17.255 1.00 88.06 91 THR A N 1
ATOM 752 C CA . THR A 1 91 ? -15.112 1.918 17.208 1.00 88.06 91 THR A CA 1
ATOM 753 C C . THR A 1 91 ? -14.195 1.225 18.203 1.00 88.06 91 THR A C 1
ATOM 755 O O . THR A 1 91 ? -14.545 0.169 18.712 1.00 88.06 91 THR A O 1
ATOM 758 N N . LEU A 1 92 ? -13.077 1.859 18.569 1.00 86.56 92 LEU A N 1
ATOM 759 C CA . LEU A 1 92 ? -12.209 1.407 19.654 1.00 86.56 92 LEU A CA 1
ATOM 760 C C . LEU A 1 92 ? -12.991 1.189 20.958 1.00 86.56 92 LEU A C 1
ATOM 762 O O . LEU A 1 92 ? -12.835 0.170 21.624 1.00 86.56 92 LEU A O 1
ATOM 766 N N . LYS A 1 93 ? -13.845 2.153 21.327 1.00 87.81 93 LYS A N 1
ATOM 767 C CA . LYS A 1 93 ? -14.656 2.061 22.546 1.00 87.81 93 LYS A CA 1
ATOM 768 C C . LYS A 1 93 ? -15.711 0.969 22.413 1.00 87.81 93 LYS A C 1
ATOM 770 O O . LYS A 1 93 ? -15.920 0.233 23.370 1.00 87.81 93 LYS A O 1
ATOM 775 N N . GLN A 1 94 ? -16.318 0.845 21.234 1.00 86.75 94 GLN A N 1
ATOM 776 C CA . GLN A 1 94 ? -17.300 -0.200 20.957 1.00 86.75 94 GLN A CA 1
ATOM 777 C C . GLN A 1 94 ? -16.682 -1.599 21.079 1.00 86.75 94 GLN A C 1
ATOM 779 O O . GLN A 1 94 ? -17.224 -2.436 21.784 1.00 86.75 94 GLN A O 1
ATOM 784 N N . ASN A 1 95 ? -15.491 -1.815 20.518 1.00 88.19 95 ASN A N 1
ATOM 785 C CA . ASN A 1 95 ? -14.781 -3.091 20.614 1.00 88.19 95 ASN A CA 1
ATOM 786 C C . ASN A 1 95 ? -14.504 -3.495 22.076 1.00 88.19 95 ASN A C 1
ATOM 788 O O . ASN A 1 95 ? -14.646 -4.664 22.424 1.00 88.19 95 ASN A O 1
ATOM 792 N N . LEU A 1 96 ? -14.157 -2.539 22.949 1.00 88.12 96 LEU A N 1
ATOM 793 C CA . LEU A 1 96 ? -13.975 -2.803 24.384 1.00 88.12 96 LEU A CA 1
ATOM 794 C C . LEU A 1 96 ? -15.294 -3.162 25.091 1.00 88.12 96 LEU A C 1
ATOM 796 O O . LEU A 1 96 ? -15.299 -4.024 25.967 1.00 88.12 96 LEU A O 1
ATOM 800 N N . ILE A 1 97 ? -16.401 -2.509 24.719 1.00 88.62 97 ILE A N 1
ATOM 801 C CA . ILE A 1 97 ? -17.745 -2.810 25.244 1.00 88.62 97 ILE A CA 1
ATOM 802 C C . ILE A 1 97 ? -18.194 -4.207 24.797 1.00 88.62 97 ILE A C 1
ATOM 804 O O . ILE A 1 97 ? -18.732 -4.960 25.604 1.00 88.62 97 ILE A O 1
ATOM 808 N N . ASP A 1 98 ? -17.881 -4.588 23.559 1.00 86.31 98 ASP A N 1
ATOM 809 C CA . ASP A 1 98 ? -18.183 -5.901 22.973 1.00 86.31 98 ASP A CA 1
ATOM 810 C C . ASP A 1 98 ? -17.282 -7.032 23.527 1.00 86.31 98 ASP A C 1
ATOM 812 O O . ASP A 1 98 ? -17.274 -8.159 23.020 1.00 86.31 98 ASP A O 1
ATOM 816 N N . GLY A 1 99 ? -16.507 -6.748 24.581 1.00 85.81 99 GLY A N 1
ATOM 817 C CA . GLY A 1 99 ? -15.733 -7.731 25.333 1.00 85.81 99 GLY A CA 1
ATOM 818 C C . GLY A 1 99 ? -14.326 -7.992 24.796 1.00 85.81 99 GLY A C 1
ATOM 819 O O . GLY A 1 99 ? -13.714 -8.981 25.193 1.00 85.81 99 GLY A O 1
ATOM 820 N N . LEU A 1 100 ? -13.797 -7.146 23.903 1.00 88.88 100 LEU A N 1
ATOM 821 C CA . LEU A 1 100 ? -12.388 -7.216 23.511 1.00 88.88 100 LEU A CA 1
ATOM 822 C C . LEU A 1 100 ? -11.517 -6.662 24.647 1.00 88.88 100 LEU A C 1
ATOM 824 O O . LEU A 1 100 ? -11.733 -5.546 25.123 1.00 88.88 100 LEU A O 1
ATOM 828 N N . SER A 1 101 ? -10.514 -7.414 25.096 1.00 86.19 101 SER A N 1
ATOM 829 C CA . SER A 1 101 ? -9.592 -6.906 26.112 1.00 86.19 101 SER A CA 1
ATOM 830 C C . SER A 1 101 ? -8.601 -5.905 25.504 1.00 86.19 101 SER A C 1
ATOM 832 O O . SER A 1 101 ? -8.218 -5.999 24.339 1.00 86.19 101 SER A O 1
ATOM 834 N N . LYS A 1 102 ? -8.102 -4.958 26.311 1.00 81.62 102 LYS A N 1
ATOM 835 C CA . LYS A 1 102 ? -7.083 -3.986 25.860 1.00 81.62 102 LYS A CA 1
ATOM 836 C C . LYS A 1 102 ? -5.803 -4.656 25.339 1.00 81.62 102 LYS A C 1
ATOM 838 O O . LYS A 1 102 ? -5.134 -4.084 24.492 1.00 81.62 102 LYS A O 1
ATOM 843 N N . LYS A 1 103 ? -5.480 -5.851 25.849 1.00 83.00 103 LYS A N 1
ATOM 844 C CA . LYS A 1 103 ? -4.319 -6.651 25.425 1.00 83.00 103 LYS A CA 1
ATOM 845 C C . LYS A 1 103 ? -4.537 -7.378 24.098 1.00 83.00 103 LYS A C 1
ATOM 847 O O . LYS A 1 103 ? -3.566 -7.772 23.482 1.00 83.00 103 LYS A O 1
ATOM 852 N N . GLU A 1 104 ? -5.785 -7.613 23.700 1.00 78.44 104 GLU A N 1
ATOM 853 C CA . GLU A 1 104 ? -6.107 -8.199 22.392 1.00 78.44 104 GLU A CA 1
ATOM 854 C C . GLU A 1 104 ? -6.203 -7.137 21.295 1.00 78.44 104 GLU A C 1
ATOM 856 O O . GLU A 1 104 ? -6.181 -7.478 20.116 1.00 78.44 104 GLU A O 1
ATOM 861 N N . PHE A 1 105 ? -6.355 -5.869 21.683 1.00 75.38 105 PHE A N 1
ATOM 862 C CA . PHE A 1 105 ? -6.411 -4.746 20.755 1.00 75.38 105 PHE A CA 1
ATOM 863 C C . PHE A 1 105 ? -5.021 -4.237 20.338 1.00 75.38 105 PHE A C 1
ATOM 865 O O . PHE A 1 105 ? -4.857 -3.811 19.198 1.00 75.38 105 PHE A O 1
ATOM 872 N N . VAL A 1 106 ? -4.057 -4.242 21.267 1.00 73.31 106 VAL A N 1
ATOM 873 C CA . VAL A 1 106 ? -2.651 -3.846 21.041 1.00 73.31 106 VAL A CA 1
ATOM 874 C C . VAL A 1 106 ? -1.845 -5.046 20.571 1.00 73.31 106 VAL A C 1
ATOM 876 O O . VAL A 1 106 ? -1.086 -4.886 19.593 1.00 73.31 106 VAL A O 1
#

Foldseek 3Di:
DVVVVVVVVVLCVVDPLNVVLVVVLVVVLVVVVVVQCDFDDDDPDTDRNVVVCCCPPPNVCVVSVVSNVVSVVSVVVSVVVSVVCCVVVVVVVVCVVVPQDPVNVD

Sequence (106 aa):
MFRLLNIEIHKLKHSRASRVLILIYFILLTSIALIAAIKFDIGPIKFHLAEQGIFNFPYIWHFNTFMASIFKFFLLLVIVSMMANEYSNKTLKQN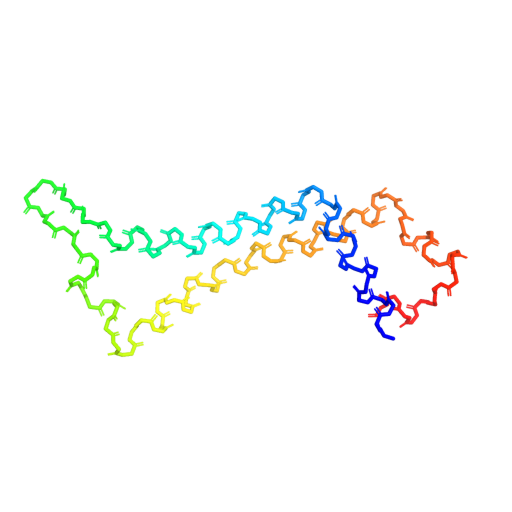LIDGLSKKEFV

pLDDT: mean 84.42, std 8.0, range [63.06, 92.75]